Protein AF-A0A7C2B5Y7-F1 (afdb_monomer_lite)

Sequence (69 aa):
MTIPLAGVILIAVAIIGGAIAMGAFIWAIRTKQFKDLNTGAYVIFDKEEPVGEMTDTTFGYPEKNNPKK

Foldseek 3Di:
DDDPPVNVVVVVVVVVVVVVVVVVVVVCVVVCVCVCVCVVVCPVDDPPGDDPDDPDPPVHDDPPDDPVD

Secondary structure (DSSP, 8-state):
-PPPHHHHHHHHHHHHHHHHHHHHHHHHHHTTTTTTTTHHHHTTS-TTSPTTS----TT---GGG-TT-

pLDDT: mean 85.19, std 13.53, range [50.97, 98.69]

Radius of gyration: 25.62 Å; chains: 1; bounding box: 51×28×74 Å

Structure (mmCIF, N/CA/C/O backbone):
data_AF-A0A7C2B5Y7-F1
#
_entry.id   AF-A0A7C2B5Y7-F1
#
loop_
_atom_site.group_PDB
_atom_site.id
_atom_site.type_symbol
_atom_site.label_atom_id
_atom_site.label_alt_id
_atom_site.label_comp_id
_atom_site.label_asym_id
_atom_site.label_entity_id
_atom_site.label_seq_id
_atom_site.pdbx_PDB_ins_code
_atom_site.Cartn_x
_atom_site.Cartn_y
_atom_site.Cartn_z
_atom_site.occupancy
_atom_site.B_iso_or_equiv
_atom_site.auth_seq_id
_atom_site.auth_comp_id
_atom_site.auth_asym_id
_atom_site.auth_atom_id
_atom_site.pdbx_PDB_model_num
ATOM 1 N N . MET A 1 1 ? 30.574 -2.348 -18.814 1.00 59.66 1 MET A N 1
ATOM 2 C CA . MET A 1 1 ? 29.637 -3.363 -18.290 1.00 59.66 1 MET A CA 1
ATOM 3 C C . MET A 1 1 ? 28.244 -2.960 -18.749 1.00 59.66 1 MET A C 1
ATOM 5 O O . MET A 1 1 ? 27.740 -1.950 -18.282 1.00 59.66 1 MET A O 1
ATOM 9 N N . THR A 1 2 ? 27.694 -3.624 -19.765 1.00 83.06 2 THR A N 1
ATOM 10 C CA . THR A 1 2 ? 26.366 -3.303 -20.308 1.00 83.06 2 THR A CA 1
ATOM 11 C C . THR A 1 2 ? 25.304 -4.066 -19.524 1.00 83.06 2 THR A C 1
ATOM 13 O O . THR A 1 2 ? 25.480 -5.248 -19.231 1.00 83.06 2 THR A O 1
ATOM 16 N N . ILE A 1 3 ? 24.215 -3.394 -19.147 1.00 82.06 3 ILE A N 1
ATOM 17 C CA . ILE A 1 3 ? 23.074 -4.076 -18.530 1.00 82.06 3 ILE A CA 1
ATOM 18 C C . ILE A 1 3 ? 22.403 -4.906 -19.633 1.00 82.06 3 ILE A C 1
ATOM 20 O O . ILE A 1 3 ? 22.086 -4.349 -20.687 1.00 82.06 3 ILE A O 1
ATOM 24 N N . PRO A 1 4 ? 22.201 -6.222 -19.438 1.00 93.31 4 PRO A N 1
ATOM 25 C CA . PRO A 1 4 ? 21.518 -7.041 -20.428 1.00 93.31 4 PRO A CA 1
ATOM 26 C C . PRO A 1 4 ? 20.087 -6.532 -20.624 1.00 93.31 4 PRO A C 1
ATOM 28 O O . PRO A 1 4 ? 19.466 -6.046 -19.679 1.00 93.31 4 PRO A O 1
ATOM 31 N N . LEU A 1 5 ? 19.533 -6.685 -21.830 1.00 93.44 5 LEU A N 1
ATOM 32 C CA . LEU A 1 5 ? 18.164 -6.255 -22.151 1.00 93.44 5 LEU A CA 1
ATOM 33 C C . LEU A 1 5 ? 17.136 -6.779 -21.132 1.00 93.44 5 LEU A C 1
ATOM 35 O O . LEU A 1 5 ? 16.257 -6.040 -20.702 1.00 93.44 5 LEU A O 1
ATOM 39 N N . ALA A 1 6 ? 17.309 -8.023 -20.677 1.00 93.25 6 ALA A N 1
ATOM 40 C CA . ALA A 1 6 ? 16.503 -8.613 -19.613 1.00 93.25 6 ALA A CA 1
ATOM 41 C C . ALA A 1 6 ? 16.524 -7.780 -18.316 1.00 93.25 6 ALA A C 1
ATOM 43 O O . ALA A 1 6 ? 15.482 -7.570 -17.706 1.00 93.25 6 ALA A O 1
ATOM 44 N N . GLY A 1 7 ? 17.684 -7.248 -17.921 1.00 95.31 7 GLY A N 1
ATOM 45 C CA . GLY A 1 7 ? 17.814 -6.384 -16.747 1.00 95.31 7 GLY A CA 1
ATOM 46 C C . GLY A 1 7 ? 17.064 -5.061 -16.905 1.00 95.31 7 GLY A C 1
ATOM 47 O O . GLY A 1 7 ? 16.374 -4.635 -15.984 1.00 95.31 7 GLY A O 1
ATOM 48 N N . VAL A 1 8 ? 17.126 -4.445 -18.089 1.00 95.94 8 VAL A N 1
ATOM 49 C CA . VAL A 1 8 ? 16.371 -3.214 -18.388 1.00 95.94 8 VAL A CA 1
ATOM 50 C C . VAL A 1 8 ? 14.862 -3.467 -18.325 1.00 95.94 8 VAL A C 1
ATOM 52 O O . VAL A 1 8 ? 14.131 -2.673 -17.735 1.00 95.94 8 VAL A O 1
ATOM 55 N N . ILE A 1 9 ? 14.400 -4.595 -18.871 1.00 96.88 9 ILE A N 1
ATOM 56 C CA . ILE A 1 9 ? 12.987 -4.995 -18.826 1.00 96.88 9 ILE A CA 1
ATOM 57 C C . ILE A 1 9 ? 12.529 -5.213 -17.381 1.00 96.88 9 ILE A C 1
ATOM 59 O O . ILE A 1 9 ? 11.486 -4.692 -16.992 1.00 96.88 9 ILE A O 1
ATOM 63 N N . LEU A 1 10 ? 13.309 -5.931 -16.567 1.00 97.38 10 LEU A N 1
ATOM 64 C CA . LEU A 1 10 ? 12.965 -6.176 -15.163 1.00 97.38 10 LEU A CA 1
ATOM 65 C C . LEU A 1 10 ? 12.852 -4.875 -14.364 1.00 97.38 10 LEU A C 1
ATOM 67 O O . LEU A 1 10 ? 11.901 -4.707 -13.603 1.00 97.38 10 LEU A O 1
ATOM 71 N N . ILE A 1 11 ? 13.779 -3.936 -14.571 1.00 97.00 11 ILE A N 1
ATOM 72 C CA . ILE A 1 11 ? 13.734 -2.620 -13.921 1.00 97.00 11 ILE A CA 1
ATOM 73 C C . ILE A 1 11 ? 12.479 -1.853 -14.349 1.00 97.00 11 ILE A C 1
ATOM 75 O O . ILE A 1 11 ? 11.770 -1.318 -13.497 1.00 97.00 11 ILE A O 1
ATOM 79 N N . ALA A 1 12 ? 12.163 -1.830 -15.645 1.00 97.75 12 ALA A N 1
ATOM 80 C CA . ALA A 1 12 ? 10.970 -1.154 -16.146 1.00 97.75 12 ALA A CA 1
ATOM 81 C C . ALA A 1 12 ? 9.683 -1.746 -15.548 1.00 97.75 12 ALA A C 1
ATOM 83 O O . ALA A 1 12 ? 8.827 -1.002 -15.068 1.00 97.75 12 ALA A O 1
ATOM 84 N N . VAL A 1 13 ? 9.569 -3.077 -15.506 1.00 98.38 13 VAL A N 1
ATOM 85 C CA . VAL A 1 13 ? 8.420 -3.772 -14.905 1.00 98.38 13 VAL A CA 1
ATOM 86 C C . VAL A 1 13 ? 8.306 -3.462 -13.413 1.00 98.38 13 VAL A C 1
ATOM 88 O O . VAL A 1 13 ? 7.208 -3.176 -12.940 1.00 98.38 13 VAL A O 1
ATOM 91 N N . ALA A 1 14 ? 9.420 -3.460 -12.677 1.00 98.31 14 ALA A N 1
ATOM 92 C CA . ALA A 1 14 ? 9.423 -3.132 -11.253 1.00 98.31 14 ALA A CA 1
ATOM 93 C C . ALA A 1 14 ? 8.949 -1.693 -10.992 1.00 98.31 14 ALA A C 1
ATOM 95 O O . ALA A 1 14 ? 8.128 -1.468 -10.103 1.00 98.31 14 ALA A O 1
ATOM 96 N N . ILE A 1 15 ? 9.410 -0.727 -11.794 1.00 98.62 15 ILE A N 1
ATOM 97 C CA . ILE A 1 15 ? 8.999 0.680 -11.676 1.00 98.62 15 ILE A CA 1
ATOM 98 C C . ILE A 1 15 ? 7.505 0.833 -11.977 1.00 98.62 15 ILE A C 1
ATOM 100 O O . ILE A 1 15 ? 6.788 1.475 -11.210 1.00 98.62 15 ILE A O 1
ATOM 104 N N . ILE A 1 16 ? 7.021 0.220 -13.061 1.00 98.62 16 ILE A N 1
ATOM 105 C CA . ILE A 1 16 ? 5.604 0.278 -13.444 1.00 98.62 16 ILE A CA 1
ATOM 106 C C . ILE A 1 16 ? 4.733 -0.377 -12.367 1.00 98.62 16 ILE A C 1
ATOM 108 O O . ILE A 1 16 ? 3.751 0.218 -11.925 1.00 98.62 16 ILE A O 1
ATOM 112 N N . GLY A 1 17 ? 5.113 -1.567 -11.896 1.00 98.62 17 GLY A N 1
ATOM 113 C CA . GLY A 1 17 ? 4.402 -2.274 -10.833 1.00 98.62 17 GLY A CA 1
ATOM 114 C C . GLY A 1 17 ? 4.355 -1.470 -9.534 1.00 98.62 17 GLY A C 1
ATOM 115 O O . GLY A 1 17 ? 3.289 -1.331 -8.936 1.00 98.62 17 GLY A O 1
ATOM 116 N N . GLY A 1 18 ? 5.479 -0.868 -9.138 1.00 98.50 18 GLY A N 1
ATOM 117 C CA . GLY A 1 18 ? 5.552 0.013 -7.973 1.00 98.50 18 GLY A CA 1
ATOM 118 C C . GLY A 1 18 ? 4.663 1.251 -8.108 1.00 98.50 18 GLY A C 1
ATOM 119 O O . GLY A 1 18 ? 3.937 1.589 -7.173 1.00 98.50 18 GLY A O 1
ATOM 120 N N . ALA A 1 19 ? 4.652 1.895 -9.278 1.00 98.62 19 ALA A N 1
ATOM 121 C CA . ALA A 1 19 ? 3.798 3.053 -9.542 1.00 98.62 19 ALA A CA 1
ATOM 122 C C . ALA A 1 19 ? 2.304 2.698 -9.468 1.00 98.62 19 ALA A C 1
ATOM 124 O O . ALA A 1 19 ? 1.527 3.434 -8.856 1.00 98.62 19 ALA A O 1
ATOM 125 N N . ILE A 1 20 ? 1.909 1.552 -10.031 1.00 98.69 20 ILE A N 1
ATOM 126 C CA . ILE A 1 20 ? 0.531 1.047 -9.955 1.00 98.69 20 ILE A CA 1
ATOM 127 C C . ILE A 1 20 ? 0.151 0.750 -8.503 1.00 98.69 20 ILE A C 1
ATOM 129 O O . ILE A 1 20 ? -0.894 1.210 -8.043 1.00 98.69 20 ILE A O 1
ATOM 133 N N . ALA A 1 21 ? 1.002 0.031 -7.766 1.00 98.50 21 ALA A N 1
ATOM 134 C CA . ALA A 1 21 ? 0.757 -0.298 -6.364 1.00 98.50 21 ALA A CA 1
ATOM 135 C C . ALA A 1 21 ? 0.605 0.967 -5.506 1.00 98.50 21 ALA A C 1
ATOM 137 O O . ALA A 1 21 ? -0.340 1.079 -4.726 1.00 98.50 21 ALA A O 1
ATOM 138 N N . MET A 1 22 ? 1.482 1.954 -5.699 1.00 98.50 22 MET A N 1
ATOM 139 C CA . MET A 1 22 ? 1.413 3.228 -4.986 1.00 98.50 22 MET A CA 1
ATOM 140 C C . MET A 1 22 ? 0.146 4.014 -5.346 1.00 98.50 22 MET A C 1
ATOM 142 O O . MET A 1 22 ? -0.527 4.536 -4.457 1.00 98.50 22 MET A O 1
ATOM 146 N N . GLY A 1 23 ? -0.229 4.055 -6.628 1.00 98.44 23 GLY A N 1
ATOM 147 C CA . GLY A 1 23 ? -1.474 4.679 -7.077 1.00 98.44 23 GLY A CA 1
ATOM 148 C C . GLY A 1 23 ? -2.714 4.026 -6.461 1.00 98.44 23 GLY A C 1
ATOM 149 O O . GLY A 1 23 ? -3.578 4.724 -5.924 1.00 98.44 23 GLY A O 1
ATOM 150 N N . ALA A 1 24 ? -2.769 2.692 -6.466 1.00 98.31 24 ALA A N 1
ATOM 151 C CA . ALA A 1 24 ? -3.845 1.923 -5.847 1.00 98.31 24 ALA A CA 1
ATOM 152 C C . ALA A 1 24 ? -3.916 2.161 -4.330 1.00 98.31 24 ALA A C 1
ATOM 154 O O . ALA A 1 24 ? -5.001 2.357 -3.784 1.00 98.31 24 ALA A O 1
ATOM 155 N N . PHE A 1 25 ? -2.767 2.222 -3.656 1.00 97.88 25 PHE A N 1
ATOM 156 C CA . PHE A 1 25 ? -2.692 2.493 -2.223 1.00 97.88 25 PHE A CA 1
ATOM 157 C C . PHE A 1 25 ? -3.211 3.895 -1.868 1.00 97.88 25 PHE A C 1
ATOM 159 O O . PHE A 1 25 ? -4.050 4.041 -0.977 1.00 97.88 25 PHE A O 1
ATOM 166 N N . ILE A 1 26 ? -2.790 4.927 -2.607 1.00 98.12 26 ILE A N 1
ATOM 167 C CA . ILE A 1 26 ? -3.288 6.301 -2.421 1.00 98.12 26 ILE A CA 1
ATOM 168 C C . ILE A 1 26 ? -4.801 6.362 -2.661 1.00 98.12 26 ILE A C 1
ATOM 170 O O . ILE A 1 26 ? -5.529 7.011 -1.903 1.00 98.12 26 ILE A O 1
ATOM 174 N N . TRP A 1 27 ? -5.292 5.682 -3.700 1.00 98.19 27 TRP A N 1
ATOM 175 C CA . TRP A 1 27 ? -6.722 5.592 -3.981 1.00 98.19 27 TRP A CA 1
ATOM 176 C C . TRP A 1 27 ? -7.492 4.915 -2.838 1.00 98.19 27 TRP A C 1
ATOM 178 O O . TRP A 1 27 ? -8.521 5.443 -2.408 1.00 98.19 27 TRP A O 1
ATOM 188 N N . ALA A 1 28 ? -6.972 3.819 -2.283 1.00 97.62 28 ALA A N 1
ATOM 189 C CA . ALA A 1 28 ? -7.573 3.106 -1.156 1.00 97.62 28 ALA A CA 1
ATOM 190 C C . ALA A 1 28 ? -7.655 3.972 0.117 1.00 97.62 28 ALA A C 1
ATOM 192 O O . ALA A 1 28 ? -8.681 3.972 0.803 1.00 97.62 28 ALA A O 1
ATOM 193 N N . ILE A 1 29 ? -6.6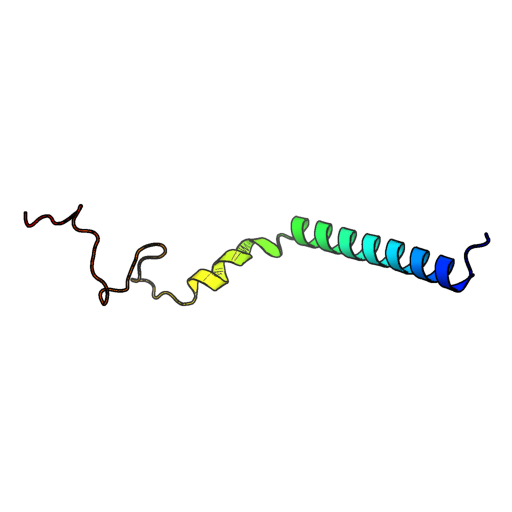21 4.777 0.401 1.00 96.81 29 ILE A N 1
ATOM 194 C CA . ILE A 1 29 ? -6.645 5.755 1.503 1.00 96.81 29 ILE A CA 1
ATOM 195 C C . ILE A 1 29 ? -7.745 6.799 1.272 1.00 96.81 29 ILE A C 1
ATOM 197 O O . ILE A 1 29 ? -8.566 7.041 2.158 1.00 96.81 29 ILE A O 1
ATOM 201 N N . ARG A 1 30 ? -7.800 7.405 0.077 1.00 97.25 30 ARG A N 1
ATOM 202 C CA . ARG A 1 30 ? -8.796 8.445 -0.254 1.00 97.25 30 ARG A CA 1
ATOM 203 C C . ARG A 1 30 ? -10.230 7.932 -0.186 1.00 97.25 30 ARG A C 1
ATOM 205 O O . ARG A 1 30 ? -11.123 8.655 0.245 1.00 97.25 30 ARG A O 1
ATOM 212 N N . THR A 1 31 ? -10.441 6.684 -0.583 1.00 97.38 31 THR A N 1
ATOM 213 C CA . THR A 1 31 ? -11.747 6.015 -0.543 1.00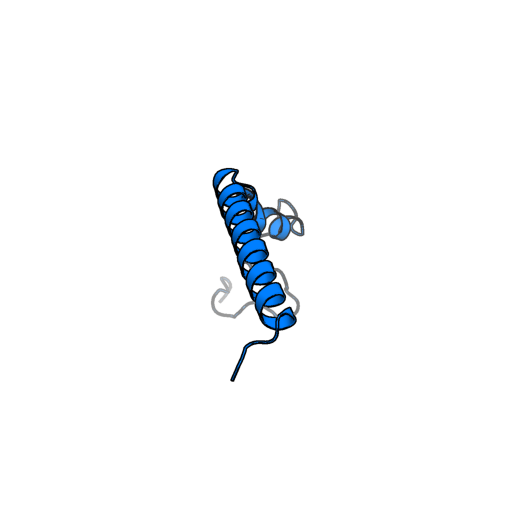 97.38 31 THR A CA 1
ATOM 214 C C . THR A 1 31 ? -12.048 5.368 0.809 1.00 97.38 31 THR A C 1
ATOM 216 O O . THR A 1 31 ? -13.056 4.676 0.939 1.00 97.38 31 THR A O 1
ATOM 219 N N . LYS A 1 32 ? -11.214 5.617 1.831 1.00 94.81 32 LYS A N 1
ATOM 220 C CA . LYS A 1 32 ? -11.390 5.133 3.207 1.00 94.81 32 LYS A CA 1
ATOM 221 C C . LYS A 1 32 ? -11.557 3.608 3.304 1.00 94.81 32 LYS A C 1
ATOM 223 O O . LYS A 1 32 ? -12.203 3.131 4.232 1.00 94.81 32 LYS A O 1
ATOM 228 N N . GLN A 1 33 ? -10.947 2.840 2.395 1.00 93.69 33 GLN A N 1
ATOM 229 C CA . GLN A 1 33 ? -11.034 1.367 2.397 1.00 93.69 33 GLN A CA 1
ATOM 230 C C . GLN A 1 33 ? -10.487 0.749 3.692 1.00 93.69 33 GLN A C 1
ATOM 232 O O . GLN A 1 33 ? -10.899 -0.331 4.092 1.00 93.69 33 GLN A O 1
ATOM 237 N N . PHE A 1 34 ? -9.593 1.462 4.376 1.00 91.75 34 PHE A N 1
ATOM 238 C CA . PHE A 1 34 ? -8.963 1.026 5.621 1.00 91.75 34 PHE A CA 1
ATOM 239 C C . PHE A 1 34 ? -9.661 1.528 6.899 1.00 91.75 34 PHE A C 1
ATOM 241 O O . PHE A 1 34 ? -9.135 1.337 7.992 1.00 91.75 34 PHE A O 1
ATOM 248 N N . LYS A 1 35 ? -10.820 2.195 6.789 1.00 89.75 35 LYS A N 1
ATOM 249 C CA . LYS A 1 35 ? -11.503 2.844 7.927 1.00 89.75 35 LYS A CA 1
ATOM 250 C C . LYS A 1 35 ? -11.852 1.868 9.056 1.00 89.75 35 LYS A C 1
ATOM 252 O O . LYS A 1 35 ? -11.721 2.224 10.219 1.00 89.75 35 LYS A O 1
ATOM 257 N N . ASP A 1 36 ? -12.242 0.650 8.695 1.00 89.62 36 ASP A N 1
ATOM 258 C CA . ASP A 1 36 ? -12.782 -0.354 9.617 1.00 89.62 36 ASP A CA 1
ATOM 259 C C . ASP A 1 36 ? -11.813 -1.540 9.814 1.00 89.62 36 ASP A C 1
ATOM 261 O O . ASP A 1 36 ? -12.219 -2.635 10.192 1.00 89.62 36 ASP A O 1
ATOM 265 N N . LEU A 1 37 ? -10.507 -1.341 9.570 1.00 88.69 37 LEU A N 1
ATOM 266 C CA . LEU A 1 37 ? -9.492 -2.400 9.717 1.00 88.69 37 LEU A CA 1
ATOM 267 C C . LEU A 1 37 ? -9.482 -3.037 11.112 1.00 88.69 37 LEU A C 1
ATOM 269 O O . LEU A 1 37 ? -9.271 -4.240 11.240 1.00 88.69 37 LEU A O 1
ATOM 273 N N . ASN A 1 38 ? -9.730 -2.240 12.152 1.00 84.06 38 ASN A N 1
ATOM 274 C CA . ASN A 1 38 ? -9.736 -2.732 13.527 1.00 84.06 38 ASN A CA 1
ATOM 275 C C . ASN A 1 38 ? -11.034 -3.458 13.892 1.00 84.06 38 ASN A C 1
ATOM 277 O O . ASN A 1 38 ? -11.033 -4.218 14.852 1.00 84.06 38 ASN A O 1
ATOM 281 N N . THR A 1 39 ? -12.121 -3.289 13.134 1.00 86.12 39 THR A N 1
ATOM 282 C CA . THR A 1 39 ? -13.430 -3.893 13.435 1.00 86.12 39 THR A CA 1
ATOM 283 C C . THR A 1 39 ? -13.359 -5.417 13.511 1.00 86.12 39 THR A C 1
ATOM 285 O O . THR A 1 39 ? -14.012 -6.011 14.362 1.00 86.12 39 THR A O 1
ATOM 288 N N . GLY A 1 40 ? -12.515 -6.054 12.694 1.00 84.94 40 GLY A N 1
ATOM 289 C CA . GLY A 1 40 ? -12.314 -7.505 12.739 1.00 84.94 40 GLY A CA 1
ATOM 290 C C . GLY A 1 40 ? -11.772 -8.009 14.081 1.00 84.94 40 GLY A C 1
ATOM 291 O O . GLY A 1 40 ? -12.166 -9.081 14.527 1.00 84.94 40 GLY A O 1
ATOM 292 N N . ALA A 1 41 ? -10.936 -7.221 14.765 1.00 86.06 41 ALA A N 1
ATOM 293 C CA . ALA A 1 41 ? -10.413 -7.587 16.082 1.00 86.06 41 ALA A CA 1
ATOM 294 C C . ALA A 1 41 ? -11.503 -7.596 17.165 1.00 86.06 41 ALA A C 1
ATOM 296 O O . ALA A 1 41 ? -11.360 -8.287 18.167 1.00 86.06 41 ALA A O 1
ATOM 297 N N . TYR A 1 42 ? -12.599 -6.864 16.951 1.00 87.12 42 TYR A N 1
ATOM 298 C CA . TYR A 1 42 ? -13.720 -6.788 17.884 1.00 87.12 42 TYR A CA 1
ATOM 299 C C . TYR A 1 42 ? -14.776 -7.885 17.662 1.00 87.12 42 TYR A C 1
ATOM 301 O O . TYR A 1 42 ? -15.645 -8.048 18.506 1.00 87.12 42 TYR A O 1
ATOM 309 N N . VAL A 1 43 ? -14.713 -8.655 16.564 1.00 87.31 43 VAL A N 1
ATOM 310 C CA . VAL A 1 43 ? -15.715 -9.696 16.228 1.00 87.31 43 VAL A CA 1
ATOM 311 C C . VAL A 1 43 ? -15.721 -10.866 17.213 1.00 87.31 43 VAL A C 1
ATOM 313 O O . VAL A 1 43 ? -16.739 -11.535 17.350 1.00 87.31 43 VAL A O 1
ATOM 316 N N . ILE A 1 44 ? -14.594 -11.131 17.872 1.00 84.12 44 ILE A N 1
ATOM 317 C CA . ILE A 1 44 ? -14.474 -12.239 18.827 1.00 84.12 44 ILE A CA 1
ATOM 318 C C . ILE A 1 44 ? -15.109 -11.937 20.187 1.00 84.12 44 ILE A C 1
ATOM 320 O O . ILE A 1 44 ? -15.254 -12.862 20.974 1.00 84.12 44 ILE A O 1
ATOM 324 N N . PHE A 1 45 ? -15.431 -10.669 20.457 1.00 86.56 45 PHE A N 1
ATOM 325 C CA . PHE A 1 45 ? -15.974 -10.228 21.734 1.00 86.56 45 PHE A CA 1
ATOM 326 C C . PHE A 1 45 ? -17.492 -10.132 21.655 1.00 86.56 45 PHE A C 1
ATOM 328 O O . PHE A 1 45 ? -18.044 -9.548 20.713 1.00 86.56 45 PHE A O 1
ATOM 335 N N . ASP A 1 46 ? -18.166 -10.636 22.681 1.00 85.00 46 ASP A N 1
ATOM 336 C CA . ASP A 1 46 ? -19.584 -10.354 22.873 1.00 85.00 46 ASP A CA 1
ATOM 337 C C . ASP A 1 46 ? -19.802 -8.903 23.335 1.00 85.00 46 ASP A C 1
ATOM 339 O O . ASP A 1 46 ? -18.895 -8.218 23.806 1.00 85.00 46 ASP A O 1
ATOM 343 N N . LYS A 1 47 ? -21.042 -8.406 23.229 1.00 82.69 47 LYS A N 1
ATOM 344 C CA . LYS A 1 47 ? -21.393 -7.014 23.596 1.00 82.69 47 LYS A CA 1
ATOM 345 C C . LYS A 1 47 ? -21.068 -6.654 25.049 1.00 82.69 47 LYS A C 1
ATOM 347 O O . LYS A 1 47 ? -20.983 -5.474 25.379 1.00 82.69 47 LYS A O 1
ATOM 352 N N . GLU A 1 48 ? -20.975 -7.663 25.902 1.00 82.31 48 GLU A N 1
ATOM 353 C CA . GLU A 1 48 ? -20.771 -7.551 27.344 1.00 82.31 48 GLU A CA 1
ATOM 354 C C . GLU A 1 48 ? -19.311 -7.824 27.741 1.00 82.31 48 GLU A C 1
ATOM 356 O O . GLU A 1 48 ? -18.942 -7.588 28.892 1.00 82.31 48 GLU A O 1
ATOM 361 N N . GLU A 1 49 ? -18.468 -8.288 26.811 1.00 82.75 49 GLU A N 1
ATOM 362 C CA . GLU A 1 49 ? -17.073 -8.619 27.094 1.00 82.75 49 GLU A CA 1
ATOM 363 C C . GLU A 1 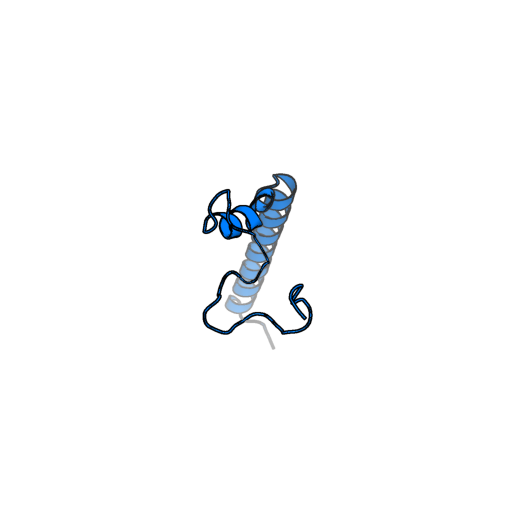49 ? -16.158 -7.386 26.994 1.00 82.75 49 GLU A C 1
ATOM 365 O O . GLU A 1 49 ? -16.205 -6.641 26.007 1.00 82.75 49 GLU A O 1
ATOM 370 N N . PRO A 1 50 ? -15.291 -7.147 27.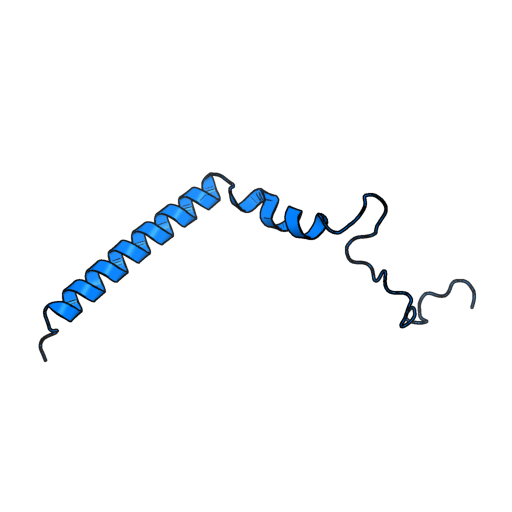997 1.00 80.75 50 PRO A N 1
ATOM 371 C CA . PRO A 1 50 ? -14.399 -5.998 27.994 1.00 80.75 50 PRO A CA 1
ATOM 372 C C . PRO A 1 50 ? -13.236 -6.207 27.016 1.00 80.75 50 PRO A C 1
ATOM 374 O O . PRO A 1 50 ? -12.480 -7.176 27.097 1.00 80.75 50 PRO A O 1
ATOM 377 N N . VAL A 1 51 ? -13.045 -5.250 26.106 1.00 84.56 51 VAL A N 1
ATOM 378 C CA . VAL A 1 51 ? -11.939 -5.276 25.142 1.00 84.56 51 VAL A CA 1
ATOM 379 C C . VAL A 1 51 ? -10.719 -4.575 25.727 1.00 84.56 51 VAL A C 1
ATOM 381 O O . VAL A 1 51 ? -10.794 -3.416 26.129 1.00 84.56 51 VAL A O 1
ATOM 384 N N . GLY A 1 52 ? -9.572 -5.253 25.713 1.00 81.31 52 GLY A N 1
ATOM 385 C CA . GLY A 1 52 ? -8.317 -4.716 26.251 1.00 81.31 52 GLY A CA 1
ATOM 386 C C . GLY A 1 52 ? -8.116 -4.960 27.749 1.00 81.31 52 GLY A C 1
ATOM 387 O O . GLY A 1 52 ? -7.11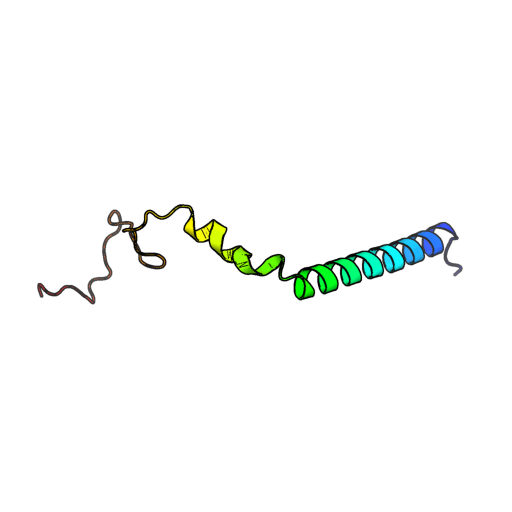5 -4.507 28.300 1.00 81.31 52 GLY A O 1
ATOM 388 N N . GLU A 1 53 ? -9.015 -5.706 28.392 1.00 81.44 53 GLU A N 1
ATOM 389 C CA . GLU A 1 53 ? -8.848 -6.192 29.761 1.00 81.44 53 GLU A CA 1
ATOM 390 C C . GLU A 1 53 ? -8.530 -7.693 29.763 1.00 81.44 53 GLU A C 1
ATOM 392 O O . GLU A 1 53 ? -8.924 -8.432 28.862 1.00 81.44 53 GLU A O 1
ATOM 397 N N . MET A 1 54 ? -7.785 -8.156 30.771 1.00 73.88 54 MET A N 1
ATOM 398 C CA . MET A 1 54 ? -7.552 -9.590 30.953 1.00 73.88 54 MET A CA 1
ATOM 399 C C . MET A 1 54 ? -8.857 -10.253 31.408 1.00 73.88 54 MET A C 1
ATOM 401 O O . MET A 1 54 ? -9.304 -10.029 32.529 1.00 73.88 54 MET A O 1
ATOM 405 N N . THR A 1 55 ? -9.443 -11.080 30.546 1.00 73.12 55 THR A N 1
ATOM 406 C CA . THR A 1 55 ? -10.609 -11.925 30.858 1.00 73.12 55 THR A CA 1
ATOM 407 C C . THR A 1 55 ? -10.215 -13.307 31.381 1.00 73.12 55 THR A C 1
ATOM 409 O O . THR A 1 55 ? -11.041 -14.010 31.957 1.00 73.12 55 THR A O 1
ATOM 412 N N . ASP A 1 56 ? -8.947 -13.696 31.226 1.00 73.81 56 ASP A N 1
ATOM 413 C CA . ASP A 1 56 ? -8.437 -14.972 31.717 1.00 73.81 56 ASP A CA 1
ATOM 414 C C . ASP A 1 56 ? -8.271 -14.947 33.247 1.00 73.81 56 ASP A C 1
ATOM 416 O O . ASP A 1 56 ? -7.367 -14.314 33.795 1.00 73.81 56 ASP A O 1
ATOM 420 N N . THR A 1 57 ? -9.146 -15.661 33.955 1.00 69.38 57 THR A N 1
ATOM 421 C CA . THR A 1 57 ? -9.058 -15.838 35.411 1.00 69.38 57 THR A CA 1
ATOM 422 C C . THR A 1 57 ? -8.143 -16.992 35.819 1.00 69.38 57 THR A C 1
ATOM 424 O O . THR A 1 57 ? -7.889 -17.172 37.011 1.00 69.38 57 THR A O 1
ATOM 427 N N . THR A 1 58 ? -7.646 -17.788 34.867 1.00 67.12 58 THR A N 1
ATOM 428 C CA . THR A 1 58 ? -6.934 -19.047 35.146 1.00 67.12 58 THR A CA 1
ATOM 429 C C . THR A 1 58 ? -5.554 -1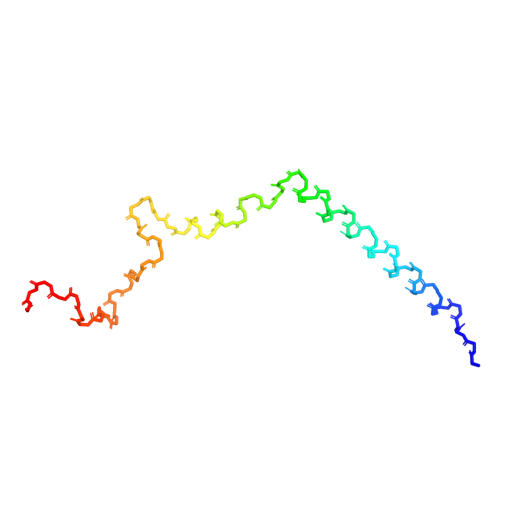8.817 35.772 1.00 67.12 58 THR A C 1
ATOM 431 O O . THR A 1 58 ? -5.075 -19.669 36.517 1.00 67.12 58 THR A O 1
ATOM 434 N N . PHE A 1 59 ? -4.945 -17.647 35.542 1.00 69.06 59 PHE A N 1
ATOM 435 C CA . PHE A 1 59 ? -3.637 -17.267 36.099 1.00 69.06 59 PHE A CA 1
ATOM 436 C C . PHE A 1 59 ? -3.674 -16.100 37.118 1.00 69.06 59 PHE A C 1
ATOM 438 O O . PHE A 1 59 ? -2.628 -15.741 37.655 1.00 69.06 59 PHE A O 1
ATOM 445 N N . GLY A 1 60 ? -4.859 -15.572 37.466 1.00 61.38 60 GLY A N 1
ATOM 446 C CA . GLY A 1 60 ? -5.079 -14.632 38.583 1.00 61.38 60 GLY A CA 1
ATOM 447 C C . GLY A 1 60 ? -4.799 -13.138 38.315 1.00 61.38 60 GLY A C 1
ATOM 448 O O . GLY A 1 60 ? -3.949 -12.766 37.511 1.00 61.38 60 GLY A O 1
ATOM 449 N N . TYR A 1 61 ? -5.523 -12.263 39.031 1.00 61.06 61 TYR A N 1
ATOM 450 C CA . TYR A 1 61 ? -5.326 -10.803 39.026 1.00 61.06 61 TYR A CA 1
ATOM 451 C C . TYR A 1 61 ? -3.989 -10.410 39.685 1.00 61.06 61 TYR A C 1
ATOM 453 O O . TYR A 1 61 ? -3.653 -10.967 40.733 1.00 61.06 61 TYR A O 1
ATOM 461 N N . PRO A 1 62 ? -3.260 -9.391 39.180 1.00 64.00 62 PRO A N 1
ATOM 462 C CA . PRO A 1 62 ? -2.174 -8.787 39.942 1.00 64.00 62 PRO A CA 1
ATOM 463 C C . PRO A 1 62 ? -2.743 -8.188 41.237 1.00 64.00 62 PRO A C 1
ATOM 465 O O . PRO A 1 62 ? -3.661 -7.369 41.205 1.00 64.00 62 PRO A O 1
ATOM 468 N N . GLU A 1 63 ? -2.177 -8.587 42.377 1.00 64.12 63 GLU A N 1
ATOM 469 C CA . GLU A 1 63 ? -2.681 -8.358 43.746 1.00 64.12 63 GLU A CA 1
ATOM 470 C C . GLU A 1 63 ? -2.939 -6.877 44.114 1.00 64.12 63 GLU A C 1
ATOM 472 O O . GLU A 1 63 ? -3.592 -6.585 45.113 1.00 64.12 63 GLU A O 1
ATOM 477 N N . LYS A 1 64 ? -2.496 -5.918 43.288 1.00 61.25 64 LYS A N 1
ATOM 478 C CA . LYS A 1 64 ? -2.537 -4.475 43.576 1.00 61.25 64 LYS A CA 1
ATOM 479 C C . LYS A 1 64 ? -3.947 -3.869 43.700 1.00 61.25 64 LYS A C 1
ATOM 481 O O . LYS A 1 64 ? -4.067 -2.782 44.250 1.00 61.25 64 LYS A O 1
ATOM 486 N N . ASN A 1 65 ? -4.988 -4.531 43.190 1.00 57.94 65 ASN A N 1
ATOM 487 C CA . ASN A 1 65 ? -6.355 -3.992 43.136 1.00 57.94 65 ASN A CA 1
ATOM 488 C C . ASN A 1 65 ? -7.379 -4.879 43.868 1.00 57.94 65 ASN A C 1
ATOM 490 O O . ASN A 1 65 ? -8.515 -4.997 43.418 1.00 57.94 65 ASN A O 1
ATOM 494 N N . ASN A 1 66 ? -7.006 -5.534 44.970 1.00 63.44 66 ASN A N 1
ATOM 495 C CA . ASN A 1 66 ? -7.979 -6.281 45.769 1.00 63.44 66 ASN A CA 1
ATOM 496 C C . ASN A 1 66 ? -8.726 -5.342 46.742 1.00 63.44 66 ASN A C 1
ATOM 498 O O . ASN A 1 66 ? -8.131 -4.940 47.736 1.00 63.44 66 ASN A O 1
ATOM 502 N N . PRO A 1 67 ? -10.027 -5.040 46.547 1.00 60.31 67 PRO A N 1
ATOM 503 C CA . PRO A 1 67 ? -10.793 -4.207 47.480 1.00 60.31 67 PRO A CA 1
ATOM 504 C C . PRO A 1 67 ? -11.103 -4.910 48.816 1.00 60.31 67 PRO A C 1
ATOM 506 O O . PRO A 1 67 ? -11.779 -4.334 49.666 1.00 60.31 67 PRO A O 1
ATOM 509 N N . LYS A 1 68 ? -10.669 -6.168 48.999 1.00 61.69 68 LYS A N 1
ATOM 510 C CA . LYS A 1 68 ? -10.870 -6.965 50.222 1.00 61.69 68 LYS A CA 1
ATOM 511 C C . LYS A 1 68 ? -9.613 -7.113 51.095 1.00 61.69 68 LYS A C 1
ATOM 513 O O . LYS A 1 68 ? -9.614 -7.962 51.987 1.00 61.69 68 LYS A O 1
ATOM 518 N N . LYS A 1 69 ? -8.559 -6.333 50.852 1.00 50.97 69 LYS A N 1
ATOM 519 C CA . LYS A 1 69 ? -7.436 -6.156 51.783 1.00 50.97 69 LYS A CA 1
ATOM 520 C C . LYS A 1 69 ? -7.164 -4.676 51.997 1.00 50.97 69 LYS A C 1
ATOM 522 O O . LYS A 1 69 ? -7.238 -3.931 51.000 1.00 50.97 69 LYS A O 1
#